Protein AF-A0A3M7PYZ0-F1 (afdb_monomer_lite)

Structure (mmCIF, N/CA/C/O backbone):
data_AF-A0A3M7PYZ0-F1
#
_entry.id   AF-A0A3M7PYZ0-F1
#
loop_
_atom_site.group_PDB
_atom_site.id
_atom_site.type_symbol
_atom_site.label_atom_id
_atom_site.label_alt_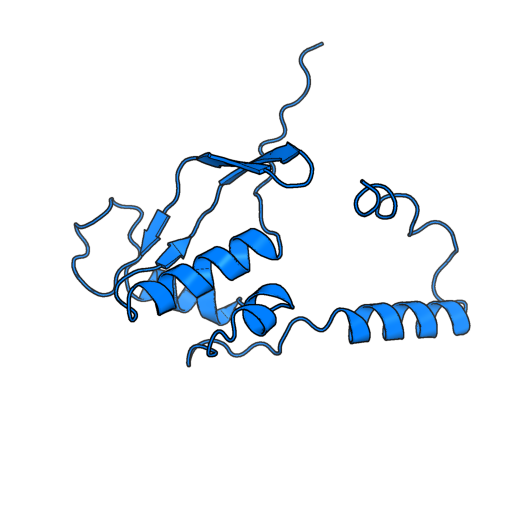id
_atom_site.label_comp_id
_atom_site.label_asym_id
_atom_site.label_entity_id
_atom_site.label_seq_id
_atom_site.pdbx_PDB_ins_code
_atom_site.Cartn_x
_atom_site.Cartn_y
_atom_site.Cartn_z
_atom_site.occupancy
_atom_site.B_iso_or_equiv
_atom_site.auth_seq_id
_atom_site.auth_comp_id
_atom_site.auth_asym_id
_atom_site.auth_atom_id
_atom_site.pdbx_PDB_model_num
ATOM 1 N N . MET A 1 1 ? 13.813 17.832 28.850 1.00 34.12 1 MET A N 1
ATOM 2 C CA . MET A 1 1 ? 13.331 16.438 28.743 1.00 34.12 1 MET A CA 1
ATOM 3 C C . MET A 1 1 ? 12.652 16.317 27.385 1.00 34.12 1 MET A C 1
ATOM 5 O O . MET A 1 1 ? 11.535 16.786 27.225 1.00 34.12 1 MET A O 1
ATOM 9 N N . ILE A 1 2 ? 13.399 15.895 26.364 1.00 37.34 2 ILE A N 1
ATOM 10 C CA . ILE A 1 2 ? 12.934 15.904 24.970 1.00 37.34 2 ILE A CA 1
ATOM 11 C C . ILE A 1 2 ? 11.896 14.792 24.827 1.00 37.34 2 ILE A C 1
ATOM 13 O O . ILE A 1 2 ? 12.192 13.636 25.124 1.00 37.34 2 ILE A O 1
ATOM 17 N N . PHE A 1 3 ? 10.676 15.157 24.428 1.00 40.94 3 PHE A N 1
ATOM 18 C CA . PHE A 1 3 ? 9.623 14.205 24.094 1.00 40.94 3 PHE A CA 1
ATOM 19 C C . PHE A 1 3 ? 10.181 13.198 23.088 1.00 40.94 3 PHE A C 1
ATOM 21 O O . PHE A 1 3 ? 10.624 13.568 22.003 1.00 40.94 3 PHE A O 1
ATOM 28 N N . SER A 1 4 ? 10.182 11.925 23.474 1.00 41.72 4 SER A N 1
ATOM 29 C CA . SER A 1 4 ? 10.437 10.800 22.584 1.00 41.72 4 SER A CA 1
ATOM 30 C C . SER A 1 4 ? 9.397 10.850 21.460 1.00 41.72 4 SER A C 1
ATOM 32 O O . SER A 1 4 ? 8.296 10.313 21.602 1.00 41.72 4 SER A O 1
ATOM 34 N N . TYR A 1 5 ? 9.728 11.504 20.344 1.00 44.38 5 TYR A N 1
ATOM 35 C CA . TYR A 1 5 ? 9.037 11.336 19.071 1.00 44.38 5 TYR A CA 1
ATOM 36 C C . TYR A 1 5 ? 9.297 9.905 18.627 1.00 44.38 5 TYR A C 1
ATOM 38 O O . TYR A 1 5 ? 10.232 9.607 17.888 1.00 44.38 5 TYR A O 1
ATOM 46 N N . GLN A 1 6 ? 8.514 8.983 19.172 1.00 44.03 6 GLN A N 1
ATOM 47 C CA . GLN A 1 6 ? 8.566 7.601 18.762 1.00 44.03 6 GLN A CA 1
ATOM 48 C C . GLN A 1 6 ? 8.106 7.604 17.304 1.00 44.03 6 GLN A C 1
ATOM 50 O O . GLN A 1 6 ? 6.923 7.818 17.034 1.00 44.03 6 GLN A O 1
ATOM 55 N N . LEU A 1 7 ? 9.053 7.426 16.378 1.00 46.56 7 LEU A N 1
ATOM 56 C CA . LEU A 1 7 ? 8.820 7.015 14.996 1.00 46.56 7 LEU A CA 1
ATOM 57 C C . LEU A 1 7 ? 8.003 5.716 15.044 1.00 46.56 7 LEU A C 1
ATOM 59 O O . LEU A 1 7 ? 8.524 4.603 15.012 1.00 46.56 7 LEU A O 1
ATOM 63 N N . LYS A 1 8 ? 6.693 5.849 15.245 1.00 49.66 8 LYS A N 1
ATOM 64 C CA . LYS A 1 8 ? 5.754 4.740 15.261 1.00 49.66 8 LYS A CA 1
ATOM 65 C C . LYS A 1 8 ? 5.458 4.439 13.810 1.00 49.66 8 LYS A C 1
ATOM 67 O O . LYS A 1 8 ? 4.737 5.186 13.162 1.00 49.66 8 LYS A O 1
ATOM 72 N N . PHE A 1 9 ? 5.991 3.324 13.325 1.00 53.75 9 PHE A N 1
ATOM 73 C CA . PHE A 1 9 ? 5.590 2.720 12.059 1.00 53.75 9 PHE A CA 1
ATOM 74 C C . PHE A 1 9 ? 4.056 2.770 11.935 1.00 53.75 9 PHE A C 1
ATOM 76 O O . PHE A 1 9 ? 3.349 2.085 12.683 1.00 53.75 9 PHE A O 1
ATOM 83 N N . ILE A 1 10 ? 3.516 3.605 11.039 1.00 60.47 10 ILE A N 1
ATOM 84 C CA . ILE A 1 10 ? 2.064 3.777 10.906 1.00 60.47 10 ILE A CA 1
ATOM 85 C C . ILE A 1 10 ? 1.518 2.618 10.073 1.00 60.47 10 ILE A C 1
ATOM 87 O O . ILE A 1 10 ? 1.182 2.736 8.896 1.00 60.47 10 ILE A O 1
ATOM 91 N N . ARG A 1 11 ? 1.397 1.449 10.701 1.00 64.06 11 ARG A N 1
ATOM 92 C CA . ARG A 1 11 ? 0.645 0.316 10.156 1.00 64.06 11 ARG A CA 1
ATOM 93 C C . ARG A 1 11 ? -0.752 0.302 10.751 1.00 64.06 11 ARG A C 1
ATOM 95 O O . ARG A 1 11 ? -1.017 -0.380 11.735 1.00 64.06 11 ARG A O 1
ATOM 102 N N . ASN A 1 12 ? -1.657 1.052 10.132 1.00 80.75 12 ASN A N 1
ATOM 103 C CA . ASN A 1 12 ? -3.063 1.093 10.512 1.00 80.75 12 ASN A CA 1
ATOM 104 C C . ASN A 1 12 ? -3.966 0.740 9.318 1.00 80.75 12 ASN A C 1
ATOM 106 O O . ASN A 1 12 ? -3.496 0.414 8.224 1.00 80.75 12 ASN A O 1
ATOM 110 N N . SER A 1 13 ? -5.279 0.728 9.540 1.00 87.19 13 SER A N 1
ATOM 111 C CA . SER A 1 13 ? -6.249 0.415 8.486 1.00 87.19 13 SER A CA 1
ATOM 112 C C . SER A 1 13 ? -6.159 1.400 7.316 1.00 87.19 13 SER A C 1
ATOM 114 O O . SER A 1 13 ? -6.256 0.976 6.167 1.00 87.19 13 SER A O 1
ATOM 116 N N . SER A 1 14 ? -5.916 2.688 7.577 1.00 90.62 14 SER A N 1
ATOM 117 C CA . SER A 1 14 ? -5.814 3.723 6.543 1.00 90.62 14 SER A CA 1
ATOM 118 C C . SER A 1 14 ? -4.601 3.512 5.640 1.00 90.62 14 SER A C 1
ATOM 120 O O . SER A 1 14 ? -4.767 3.453 4.426 1.00 90.62 14 SER A O 1
ATOM 122 N N . SER A 1 15 ? -3.407 3.304 6.206 1.00 91.81 15 SER A N 1
ATOM 123 C CA . SER A 1 15 ? -2.177 3.114 5.425 1.00 91.81 15 SER A CA 1
ATOM 124 C C . SER A 1 15 ? -2.214 1.838 4.581 1.00 91.81 15 SER A C 1
ATOM 126 O O . SER A 1 15 ? -1.868 1.860 3.401 1.00 91.81 15 SER A O 1
ATOM 128 N N . ASN A 1 16 ? -2.737 0.738 5.133 1.00 93.38 16 ASN A N 1
ATOM 129 C CA . ASN A 1 16 ? -2.928 -0.499 4.372 1.00 93.38 16 ASN A CA 1
ATOM 130 C C . ASN A 1 16 ? -3.943 -0.343 3.232 1.00 93.38 16 ASN A C 1
ATOM 132 O O . ASN A 1 16 ? -3.748 -0.911 2.160 1.00 93.38 16 ASN A O 1
ATOM 136 N N . SER A 1 17 ? -5.028 0.402 3.453 1.00 95.50 17 SER A N 1
ATOM 137 C CA . SER A 1 17 ? -6.048 0.615 2.416 1.00 95.50 17 SER A CA 1
ATOM 138 C C . SER A 1 17 ? -5.561 1.557 1.333 1.00 95.50 17 SER A C 1
ATOM 140 O O . SER A 1 17 ? -5.850 1.324 0.167 1.00 95.50 17 SER A O 1
ATOM 142 N N . PHE A 1 18 ? -4.791 2.582 1.704 1.00 96.31 18 PHE A N 1
ATOM 143 C CA . PHE A 1 18 ? -4.150 3.481 0.754 1.00 96.31 18 PHE A CA 1
ATOM 144 C C . PHE A 1 18 ? -3.194 2.712 -0.159 1.00 96.31 18 PHE A C 1
ATOM 146 O O . PHE A 1 18 ? -3.323 2.809 -1.372 1.00 96.31 18 PHE A O 1
ATOM 153 N N . ALA A 1 19 ? -2.31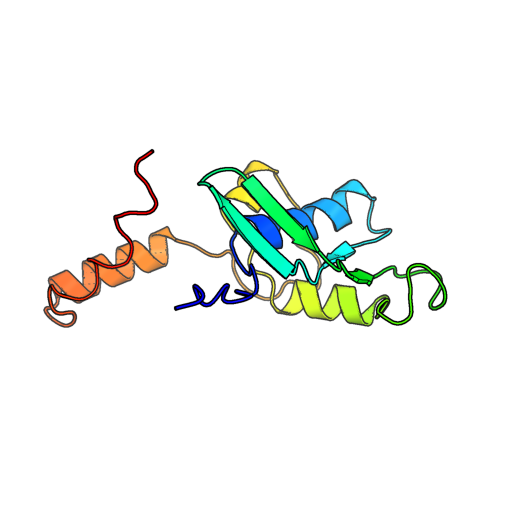8 1.868 0.397 1.00 96.88 19 ALA A N 1
ATOM 154 C CA . ALA A 1 19 ? -1.430 1.027 -0.403 1.00 96.88 19 ALA A CA 1
ATOM 155 C C . ALA A 1 19 ? -2.215 0.148 -1.399 1.00 96.88 19 ALA A C 1
ATOM 157 O O . ALA A 1 19 ? -1.947 0.188 -2.598 1.00 96.88 19 ALA A O 1
ATOM 158 N N . HIS A 1 20 ? -3.254 -0.567 -0.949 1.00 97.62 20 HIS A N 1
ATOM 159 C CA . HIS A 1 20 ? -4.119 -1.353 -1.846 1.00 97.62 20 HIS A CA 1
ATOM 160 C C . HIS A 1 20 ? -4.780 -0.478 -2.921 1.00 97.62 20 HIS A C 1
ATOM 162 O O . HIS A 1 20 ? -4.742 -0.818 -4.104 1.00 97.62 20 HIS A O 1
ATOM 168 N N . TRP A 1 21 ? -5.325 0.673 -2.532 1.00 98.12 21 TRP A N 1
ATOM 169 C CA . TRP A 1 21 ? -5.942 1.615 -3.457 1.00 98.12 21 TRP A CA 1
ATOM 170 C C . TRP A 1 21 ? -4.952 2.113 -4.513 1.00 98.12 21 TRP A C 1
ATOM 172 O O . TRP A 1 21 ? -5.311 2.096 -5.684 1.00 98.12 21 TRP A O 1
ATOM 182 N N . THR A 1 22 ? -3.707 2.469 -4.160 1.00 98.25 22 THR A N 1
ATOM 183 C CA . THR A 1 22 ? -2.710 2.931 -5.150 1.00 98.25 22 THR A CA 1
ATOM 184 C C . THR A 1 22 ? -2.458 1.893 -6.241 1.00 98.25 22 THR A C 1
ATOM 186 O O . THR A 1 22 ? -2.369 2.250 -7.414 1.00 98.25 22 THR A O 1
ATOM 189 N N . TYR A 1 23 ? -2.447 0.607 -5.882 1.00 97.88 23 TYR A N 1
ATOM 190 C CA . TYR A 1 23 ? -2.298 -0.476 -6.850 1.00 97.88 23 TYR A CA 1
ATOM 191 C C . TYR A 1 23 ? -3.444 -0.523 -7.855 1.00 97.88 23 TYR A C 1
ATOM 193 O O . TYR A 1 23 ? -3.216 -0.620 -9.056 1.00 97.88 23 TYR A O 1
ATOM 201 N N . GLN A 1 24 ? -4.686 -0.388 -7.397 1.00 97.94 24 GLN A N 1
ATOM 202 C CA . GLN A 1 24 ? -5.832 -0.413 -8.306 1.00 97.94 24 GLN A CA 1
ATOM 203 C C . GLN A 1 24 ? -6.034 0.902 -9.062 1.00 97.94 24 GLN A C 1
ATOM 205 O O . GLN A 1 24 ? -6.354 0.881 -10.248 1.00 97.94 24 GLN A O 1
ATOM 210 N N . ALA A 1 25 ? -5.809 2.040 -8.406 1.00 98.12 25 ALA A N 1
ATOM 211 C CA . ALA A 1 25 ? -5.916 3.366 -9.005 1.00 98.12 25 ALA A CA 1
ATOM 212 C C . ALA A 1 25 ? -4.927 3.545 -10.164 1.00 98.12 25 ALA A C 1
ATOM 214 O O . ALA A 1 25 ? -5.236 4.214 -11.146 1.00 98.12 25 ALA A O 1
ATOM 215 N N . THR A 1 26 ? -3.766 2.893 -10.078 1.00 96.94 26 THR A N 1
ATOM 216 C CA . THR A 1 26 ? -2.748 2.894 -11.135 1.00 96.94 26 THR A CA 1
ATOM 217 C C . THR A 1 26 ? -2.909 1.742 -12.129 1.00 96.94 26 THR A C 1
ATOM 219 O O . THR A 1 26 ? -2.017 1.521 -12.941 1.00 96.94 26 THR A O 1
ATOM 222 N N . LYS A 1 27 ? -4.036 1.013 -12.101 1.00 96.50 27 LYS A N 1
ATOM 223 C CA . LYS A 1 27 ? -4.293 -0.160 -12.957 1.00 96.50 27 LYS A CA 1
ATOM 224 C C . LYS A 1 27 ? -3.154 -1.181 -12.893 1.00 96.50 27 LYS A C 1
ATOM 226 O O . LYS A 1 27 ? -2.665 -1.645 -13.916 1.00 96.50 27 LYS A O 1
ATOM 231 N N . GLU A 1 28 ? -2.741 -1.508 -11.672 1.00 95.06 28 GLU A N 1
ATOM 232 C CA . GLU A 1 28 ? -1.704 -2.494 -11.355 1.00 95.06 28 GLU A CA 1
ATOM 233 C C . GLU A 1 28 ? -0.265 -2.077 -11.705 1.00 95.06 28 GLU A C 1
ATOM 235 O O . GLU A 1 28 ? 0.660 -2.874 -11.528 1.00 95.06 28 GLU A O 1
ATOM 240 N N . TYR A 1 29 ? -0.050 -0.825 -12.128 1.00 94.19 29 TYR A N 1
ATOM 241 C CA . TYR A 1 29 ? 1.273 -0.312 -12.492 1.00 94.19 29 TYR A CA 1
ATOM 242 C C . TYR A 1 29 ? 2.215 -0.167 -11.292 1.00 94.19 29 TYR A C 1
ATOM 244 O O . TYR A 1 29 ? 3.391 -0.501 -11.392 1.00 94.19 29 TYR A O 1
ATOM 252 N N . LEU A 1 30 ? 1.738 0.311 -10.139 1.00 95.62 30 LEU A N 1
ATOM 253 C CA . LEU A 1 30 ? 2.591 0.443 -8.955 1.00 95.62 30 LEU A CA 1
ATOM 254 C C . LEU A 1 30 ? 1.816 0.330 -7.654 1.00 95.62 30 LEU A C 1
ATOM 256 O O . LEU A 1 30 ? 0.616 0.559 -7.602 1.00 95.62 30 LEU A O 1
ATOM 260 N N . ILE A 1 31 ? 2.523 0.027 -6.574 1.00 96.31 31 ILE A N 1
ATOM 261 C CA . ILE A 1 31 ? 2.008 0.149 -5.213 1.00 96.31 31 ILE A CA 1
ATOM 262 C C . ILE A 1 31 ? 2.908 1.077 -4.405 1.00 96.31 31 ILE A C 1
ATOM 264 O O . ILE A 1 31 ? 4.131 0.933 -4.436 1.00 96.31 31 ILE A O 1
ATOM 268 N N . VAL A 1 32 ? 2.298 1.988 -3.650 1.00 95.75 32 VAL A N 1
ATOM 269 C CA . VAL A 1 32 ? 2.999 2.783 -2.638 1.00 95.75 32 VAL A CA 1
ATOM 270 C C . VAL A 1 32 ? 2.887 2.056 -1.301 1.00 95.75 32 VAL A C 1
ATOM 272 O O . VAL A 1 32 ? 1.789 1.822 -0.794 1.00 95.75 32 VAL A O 1
ATOM 275 N N . ASN A 1 33 ? 4.020 1.652 -0.739 1.00 90.56 33 ASN A N 1
ATOM 276 C CA . ASN A 1 33 ? 4.118 0.947 0.529 1.00 90.56 33 ASN A CA 1
ATOM 277 C C . ASN A 1 33 ? 5.166 1.609 1.440 1.00 90.56 33 ASN A C 1
ATOM 279 O O . ASN A 1 33 ? 5.588 2.736 1.203 1.00 90.56 33 ASN A O 1
ATOM 283 N N . ASP A 1 34 ? 5.486 0.931 2.541 1.00 86.75 34 ASP A N 1
ATOM 284 C CA . ASP A 1 34 ? 6.413 1.417 3.566 1.00 86.75 34 ASP A CA 1
ATOM 285 C C . ASP A 1 34 ? 6.099 2.833 4.073 1.00 86.75 34 ASP A C 1
ATOM 287 O O . ASP A 1 34 ? 6.955 3.693 4.203 1.00 86.75 34 ASP A O 1
ATOM 291 N N . LEU A 1 35 ? 4.814 3.080 4.342 1.00 88.88 35 LEU A N 1
ATOM 292 C CA . LEU A 1 35 ? 4.323 4.371 4.813 1.00 88.88 35 LEU A CA 1
ATOM 293 C C . LEU A 1 35 ? 4.746 4.580 6.274 1.00 88.88 35 LEU A C 1
ATOM 295 O O . LEU A 1 35 ? 4.092 4.090 7.202 1.00 88.88 35 LEU A O 1
ATOM 299 N N . GLN A 1 36 ? 5.860 5.284 6.461 1.00 84.75 36 GLN A N 1
ATOM 300 C CA . GLN A 1 36 ? 6.438 5.637 7.755 1.00 84.75 36 GLN A CA 1
ATOM 301 C C . GLN A 1 36 ? 6.143 7.103 8.090 1.00 84.75 36 GLN A C 1
ATOM 303 O O . GLN A 1 36 ? 5.819 7.894 7.211 1.00 84.75 36 GLN A O 1
ATOM 308 N N . GLY A 1 37 ? 6.216 7.474 9.367 1.00 86.62 37 GLY A N 1
ATOM 309 C CA . GLY A 1 37 ? 5.986 8.849 9.811 1.00 86.62 37 GLY A CA 1
ATOM 310 C C . GLY A 1 37 ? 5.218 8.916 11.123 1.00 86.62 37 GLY A C 1
ATOM 311 O O . GLY A 1 37 ? 5.326 8.018 11.959 1.00 86.62 37 GLY A O 1
ATOM 312 N N . PHE A 1 38 ? 4.423 9.967 11.309 1.00 85.31 38 PHE A N 1
ATOM 313 C CA . PHE A 1 38 ? 3.632 10.163 12.522 1.00 85.31 38 PHE A CA 1
ATOM 314 C C . PHE A 1 38 ? 2.235 10.721 12.237 1.00 85.31 38 PHE A C 1
ATOM 316 O O . PHE A 1 38 ? 1.961 11.373 11.230 1.00 85.31 38 PHE A O 1
ATOM 323 N N . ARG A 1 39 ? 1.309 10.417 13.148 1.00 84.38 39 ARG A N 1
ATOM 324 C CA . ARG A 1 39 ? -0.047 10.966 13.129 1.00 84.38 39 ARG A CA 1
ATOM 325 C C . ARG A 1 39 ? 0.011 12.369 13.729 1.00 84.38 39 ARG A C 1
ATOM 327 O O . ARG A 1 39 ? 0.452 12.512 14.864 1.00 84.38 39 ARG A O 1
ATOM 334 N N . LEU A 1 40 ? -0.427 13.376 12.976 1.00 87.00 40 LEU A N 1
ATOM 335 C CA . LEU A 1 40 ? -0.476 14.766 13.445 1.00 87.00 40 LEU A CA 1
ATOM 336 C C . LEU A 1 40 ? -1.692 15.001 14.342 1.00 87.00 40 LEU A C 1
ATOM 338 O O . LEU A 1 40 ? -1.604 15.658 15.371 1.00 87.00 40 LEU A O 1
ATOM 342 N N . ASN A 1 41 ? -2.834 14.450 13.939 1.00 86.50 41 ASN A N 1
ATOM 343 C CA . ASN A 1 41 ? -4.098 14.510 14.663 1.00 86.50 41 ASN A CA 1
ATOM 344 C C . ASN A 1 41 ? -5.014 13.384 14.174 1.00 86.50 41 ASN A C 1
ATOM 346 O O . ASN A 1 41 ? -4.593 12.482 13.443 1.00 86.50 41 ASN A O 1
ATOM 350 N N . GLU A 1 42 ? -6.287 13.411 14.556 1.00 84.00 42 GLU A N 1
ATOM 351 C CA . GLU A 1 42 ? -7.174 12.296 14.264 1.00 84.00 42 GLU A CA 1
ATOM 352 C C . GLU A 1 42 ? -7.365 11.999 12.771 1.00 84.00 42 GLU A C 1
ATOM 354 O O . GLU A 1 42 ? -7.569 10.839 12.404 1.00 84.00 42 GLU A O 1
ATOM 359 N N . LYS A 1 43 ? -7.224 13.010 11.910 1.00 86.88 43 LYS A N 1
ATOM 360 C CA . LYS A 1 43 ? -7.521 12.917 10.475 1.00 86.88 43 LYS A CA 1
ATOM 361 C C . LYS A 1 43 ? -6.288 13.069 9.583 1.00 86.88 43 LYS A C 1
ATOM 363 O O . LYS A 1 43 ? -6.384 12.805 8.388 1.00 86.88 43 LYS A O 1
ATOM 368 N N . GLN A 1 44 ? -5.142 13.468 10.135 1.00 88.94 44 GLN A N 1
ATOM 369 C CA . GLN A 1 44 ? -3.948 13.803 9.360 1.00 88.94 44 GLN A CA 1
ATOM 370 C C . GLN A 1 44 ? -2.725 12.982 9.766 1.00 88.94 44 GLN A C 1
ATOM 372 O O . GLN A 1 44 ? -2.446 12.749 10.946 1.00 88.94 44 GLN A O 1
ATOM 377 N N . TYR A 1 45 ? -1.959 12.602 8.748 1.00 88.62 45 TYR A N 1
ATOM 378 C CA . TYR A 1 45 ? -0.689 11.903 8.866 1.00 88.62 45 TYR A CA 1
ATOM 379 C C . TYR A 1 45 ? 0.387 12.721 8.165 1.00 88.62 45 TYR A C 1
ATOM 381 O O . TYR A 1 45 ? 0.167 13.202 7.055 1.00 88.62 45 TYR A O 1
ATOM 389 N N . PHE A 1 46 ? 1.545 12.841 8.803 1.00 90.25 46 PHE A N 1
ATOM 390 C CA . PHE A 1 46 ? 2.767 13.269 8.146 1.00 90.25 46 PHE A CA 1
ATOM 391 C C . PHE A 1 46 ? 3.566 12.012 7.816 1.00 90.25 46 PHE A C 1
ATOM 393 O O . PHE A 1 46 ? 3.992 11.297 8.726 1.00 90.25 46 PHE A O 1
ATOM 400 N N . LEU A 1 47 ? 3.697 11.707 6.526 1.00 89.94 47 LEU A N 1
ATOM 401 C CA . LEU A 1 47 ? 4.380 10.510 6.044 1.00 89.94 47 LEU A CA 1
ATOM 402 C C . LEU A 1 47 ? 5.705 10.891 5.387 1.00 89.94 47 LEU A C 1
ATOM 404 O O . LEU A 1 47 ? 5.791 11.915 4.713 1.00 89.94 47 LEU A O 1
ATOM 408 N N . THR A 1 48 ? 6.714 10.052 5.580 1.00 88.19 48 THR A N 1
ATOM 409 C CA . THR A 1 48 ? 8.058 10.202 5.018 1.00 88.19 48 THR A CA 1
ATOM 410 C C . THR A 1 48 ? 8.525 8.880 4.423 1.00 88.19 48 THR A C 1
ATOM 412 O O . THR A 1 48 ? 8.009 7.818 4.779 1.00 88.19 48 THR A O 1
ATOM 415 N N . ASP A 1 49 ? 9.478 8.975 3.499 1.00 88.81 49 ASP A N 1
ATOM 416 C CA . ASP A 1 49 ? 10.214 7.852 2.912 1.00 88.81 49 ASP A CA 1
ATOM 417 C C . ASP A 1 49 ? 9.341 6.703 2.364 1.00 88.81 49 ASP A C 1
ATOM 419 O O . ASP A 1 49 ? 9.617 5.536 2.648 1.00 88.81 49 ASP A O 1
ATOM 423 N N . PRO A 1 50 ? 8.281 6.981 1.570 1.00 91.12 50 PRO A N 1
ATOM 424 C CA . PRO A 1 50 ? 7.491 5.907 0.983 1.00 91.12 50 PRO A CA 1
ATOM 425 C C . PRO A 1 50 ? 8.343 5.084 0.009 1.00 91.12 50 PRO A C 1
ATOM 427 O O . PRO A 1 50 ? 9.125 5.627 -0.774 1.00 91.12 50 PRO A O 1
ATOM 430 N N . ALA A 1 51 ? 8.123 3.772 -0.013 1.00 92.50 51 ALA A N 1
ATOM 431 C CA . ALA A 1 51 ? 8.693 2.897 -1.028 1.00 92.50 51 ALA A CA 1
ATOM 432 C C . ALA A 1 51 ? 7.658 2.602 -2.121 1.00 92.50 51 ALA A C 1
ATOM 434 O O . ALA A 1 51 ? 6.475 2.384 -1.856 1.00 92.50 51 ALA A O 1
ATOM 435 N N . ILE A 1 52 ? 8.104 2.582 -3.376 1.00 94.69 52 ILE A N 1
ATOM 436 C CA . ILE A 1 52 ? 7.257 2.271 -4.530 1.00 94.69 52 ILE A CA 1
ATOM 437 C C . ILE A 1 52 ? 7.731 0.948 -5.115 1.00 94.69 52 ILE A C 1
ATOM 439 O O . ILE A 1 52 ? 8.914 0.767 -5.376 1.00 94.69 52 ILE A O 1
ATOM 443 N N . SER A 1 53 ? 6.812 0.006 -5.317 1.00 94.25 53 SER A N 1
ATOM 444 C CA . SER A 1 53 ? 7.100 -1.238 -6.038 1.00 94.25 53 SER A CA 1
ATOM 445 C C . SER A 1 53 ? 6.301 -1.291 -7.339 1.00 94.25 53 SER A C 1
ATOM 447 O O . SER A 1 53 ? 5.082 -1.131 -7.307 1.00 94.25 53 SER A O 1
ATOM 449 N N . SER A 1 54 ? 6.977 -1.543 -8.460 1.00 93.00 54 SER A N 1
ATOM 450 C CA . SER A 1 54 ? 6.390 -1.608 -9.810 1.00 93.00 54 SER A CA 1
ATOM 451 C C . SER A 1 54 ? 6.779 -2.918 -10.505 1.00 93.00 54 SER A C 1
ATOM 453 O O . SER A 1 54 ? 7.930 -3.330 -10.386 1.00 93.00 54 SER A O 1
ATOM 455 N N . PRO A 1 55 ? 5.884 -3.609 -11.236 1.00 86.81 55 PRO A N 1
ATOM 456 C CA . PRO A 1 55 ? 6.255 -4.800 -12.001 1.00 86.81 55 PRO A CA 1
ATOM 457 C C . PRO A 1 55 ? 7.332 -4.528 -13.056 1.00 86.81 55 PRO A C 1
ATOM 459 O O . PRO A 1 55 ? 8.113 -5.422 -13.374 1.00 86.81 55 PRO A O 1
ATOM 462 N N . GLU A 1 56 ? 7.350 -3.305 -13.584 1.00 81.88 56 GLU A N 1
ATOM 463 C CA . GLU A 1 56 ? 8.209 -2.866 -14.677 1.00 81.88 56 GLU A CA 1
ATOM 464 C C . GLU A 1 56 ? 9.322 -1.941 -14.166 1.00 81.88 56 GLU A C 1
ATOM 466 O O . GLU A 1 56 ? 9.062 -1.033 -13.370 1.00 81.88 56 GLU A O 1
ATOM 471 N N . GLY A 1 57 ? 10.546 -2.154 -14.666 1.00 69.50 57 GLY A N 1
ATOM 472 C CA . GLY A 1 57 ? 11.718 -1.305 -14.412 1.00 69.50 57 GLY A CA 1
ATOM 473 C C . GLY A 1 57 ? 12.273 -1.414 -12.990 1.00 69.50 57 GLY A C 1
ATOM 474 O O . GLY A 1 57 ? 11.900 -0.634 -12.116 1.00 69.50 57 GLY A O 1
ATOM 475 N N . PHE A 1 58 ? 13.205 -2.348 -12.761 1.00 66.94 58 PHE A N 1
ATOM 476 C CA . PHE A 1 58 ? 13.899 -2.514 -11.469 1.00 66.94 58 PHE A CA 1
ATOM 477 C C . PHE A 1 58 ? 14.696 -1.271 -11.034 1.00 66.94 58 PHE A C 1
ATOM 479 O O . PHE A 1 58 ? 14.955 -1.093 -9.848 1.00 66.94 58 PHE A O 1
ATOM 486 N N . ASP A 1 59 ? 15.085 -0.426 -11.985 1.00 74.31 59 ASP A N 1
ATOM 487 C CA . ASP A 1 59 ? 15.820 0.827 -11.808 1.00 74.31 59 ASP A CA 1
ATOM 488 C C . ASP A 1 59 ? 14.908 2.036 -11.532 1.00 74.31 59 ASP A C 1
ATOM 490 O O . ASP A 1 59 ? 15.376 3.095 -11.108 1.00 74.31 59 ASP A O 1
ATOM 494 N N . ARG A 1 60 ? 13.593 1.893 -11.734 1.00 79.00 60 ARG A N 1
ATOM 495 C CA . ARG A 1 60 ? 12.624 2.958 -11.467 1.00 79.00 60 ARG A CA 1
ATOM 496 C C . ARG A 1 60 ? 12.338 3.079 -9.971 1.00 79.00 60 ARG A C 1
ATOM 498 O O . ARG A 1 60 ? 12.260 2.085 -9.256 1.00 79.00 60 ARG A O 1
ATOM 505 N N . PHE A 1 6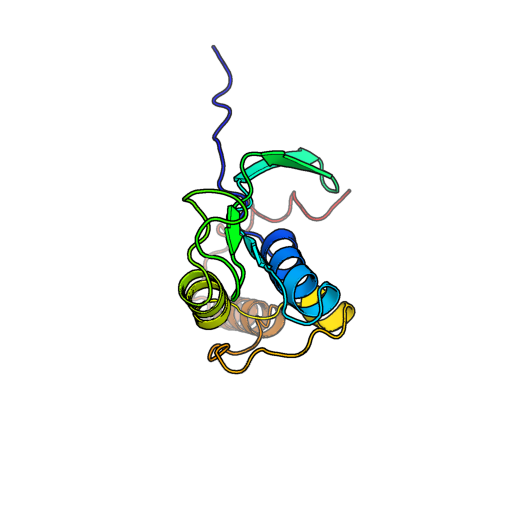1 ? 12.088 4.312 -9.530 1.00 83.25 61 PHE A N 1
ATOM 506 C CA . PHE A 1 61 ? 11.604 4.685 -8.191 1.00 83.25 61 PHE A CA 1
ATOM 507 C C . PHE A 1 61 ? 12.536 4.472 -6.989 1.00 83.25 61 PHE A C 1
ATOM 509 O O . PHE A 1 61 ? 12.088 4.783 -5.890 1.00 83.25 61 PHE A O 1
ATOM 516 N N . SER A 1 62 ? 13.793 4.039 -7.185 1.00 85.00 62 SER A N 1
ATOM 517 C CA . SER A 1 62 ? 14.846 3.790 -6.168 1.00 85.00 62 SER A CA 1
ATOM 518 C C . SER A 1 62 ? 15.170 2.304 -5.963 1.00 85.00 62 SER A C 1
ATOM 520 O O . SER A 1 62 ? 14.428 1.409 -6.356 1.00 85.00 62 SER A O 1
ATOM 522 N N . THR A 1 63 ? 16.278 2.044 -5.269 1.00 85.94 63 THR A N 1
ATOM 523 C CA . THR A 1 63 ? 16.718 0.724 -4.793 1.00 85.94 63 THR A CA 1
ATOM 524 C C . THR A 1 63 ? 15.714 0.051 -3.851 1.00 85.94 63 THR A C 1
ATOM 526 O O . THR A 1 63 ? 15.784 -1.158 -3.635 1.00 85.94 63 THR A O 1
ATOM 529 N N . THR A 1 64 ? 14.750 0.802 -3.310 1.00 84.56 64 THR A N 1
ATOM 530 C CA . THR A 1 64 ? 13.630 0.268 -2.522 1.00 84.56 64 THR A CA 1
ATOM 531 C C . THR A 1 64 ? 12.542 -0.388 -3.382 1.00 84.56 64 THR A C 1
ATOM 533 O O . THR A 1 64 ? 11.656 -1.056 -2.839 1.00 84.56 64 THR A O 1
ATOM 536 N N . ASN A 1 65 ? 12.610 -0.274 -4.715 1.00 89.75 65 ASN A N 1
ATOM 537 C CA . ASN A 1 65 ? 11.696 -0.942 -5.634 1.00 89.75 65 ASN A CA 1
ATOM 538 C C . ASN A 1 65 ? 11.944 -2.456 -5.676 1.00 89.75 65 ASN A C 1
ATOM 540 O O . ASN A 1 65 ? 12.692 -2.998 -6.486 1.00 89.75 65 ASN A O 1
ATOM 544 N N . LEU A 1 66 ? 11.217 -3.182 -4.827 1.00 89.62 66 LEU A N 1
ATOM 545 C CA . LEU A 1 66 ? 11.229 -4.646 -4.799 1.00 89.62 66 LEU A CA 1
ATOM 546 C C . LEU A 1 66 ? 10.399 -5.284 -5.929 1.00 89.62 66 LEU A C 1
ATOM 548 O O . LEU A 1 66 ? 10.126 -6.486 -5.894 1.00 89.62 66 LEU A O 1
ATOM 552 N N . SER A 1 67 ? 9.954 -4.498 -6.905 1.00 91.50 67 SER A N 1
ATOM 553 C CA . SER A 1 67 ? 9.175 -4.924 -8.062 1.00 91.50 67 SER A CA 1
ATOM 554 C C . SER A 1 67 ? 7.984 -5.832 -7.701 1.00 91.50 67 SER A C 1
ATOM 556 O O . SER A 1 67 ? 7.325 -5.654 -6.668 1.00 91.50 67 SER A O 1
ATOM 558 N N . LEU A 1 68 ? 7.714 -6.876 -8.495 1.00 93.06 68 LEU A N 1
ATOM 559 C CA . LEU A 1 68 ? 6.677 -7.874 -8.197 1.00 93.06 68 LEU A CA 1
ATOM 560 C C . LEU A 1 68 ? 6.839 -8.544 -6.823 1.00 93.06 68 LEU A C 1
ATOM 562 O O . LEU A 1 68 ? 5.844 -8.981 -6.240 1.00 93.06 68 LEU A O 1
ATOM 566 N N . LYS A 1 69 ? 8.061 -8.649 -6.284 1.00 93.00 69 LYS A N 1
ATOM 567 C CA . LYS A 1 69 ? 8.297 -9.232 -4.954 1.00 93.00 69 LYS A CA 1
ATOM 568 C C . LYS A 1 69 ? 7.704 -8.343 -3.860 1.00 93.00 69 LYS A C 1
ATOM 570 O O . LYS A 1 69 ? 7.086 -8.878 -2.938 1.00 93.00 69 LYS A O 1
ATOM 575 N N . GLY A 1 70 ? 7.820 -7.020 -3.985 1.00 92.81 70 GLY A N 1
ATOM 576 C CA . GLY A 1 70 ? 7.195 -6.049 -3.081 1.00 92.81 70 GLY A CA 1
ATOM 577 C C . GLY A 1 70 ? 5.668 -6.145 -3.092 1.00 92.81 70 GLY A C 1
ATOM 578 O O . GLY A 1 70 ? 5.050 -6.313 -2.039 1.00 92.81 70 GLY A O 1
ATOM 579 N N . ILE A 1 71 ? 5.072 -6.167 -4.288 1.00 95.25 71 ILE A N 1
ATOM 580 C CA . ILE A 1 71 ? 3.616 -6.299 -4.484 1.00 95.25 71 ILE A CA 1
ATOM 581 C C . ILE A 1 71 ? 3.098 -7.615 -3.882 1.00 95.25 71 ILE A C 1
ATOM 583 O O . ILE A 1 71 ? 2.156 -7.625 -3.086 1.00 95.25 71 ILE A O 1
ATOM 587 N N . LYS A 1 72 ? 3.754 -8.742 -4.199 1.00 95.88 72 LYS A N 1
ATOM 588 C CA . LYS A 1 72 ? 3.429 -10.063 -3.632 1.00 95.88 72 LYS A CA 1
ATOM 589 C C . LYS A 1 72 ? 3.492 -10.052 -2.111 1.00 95.88 72 LYS A C 1
ATOM 591 O O . LYS A 1 72 ? 2.588 -10.573 -1.459 1.00 95.88 72 LYS A O 1
ATOM 596 N N . ARG A 1 73 ? 4.562 -9.485 -1.546 1.00 95.00 73 ARG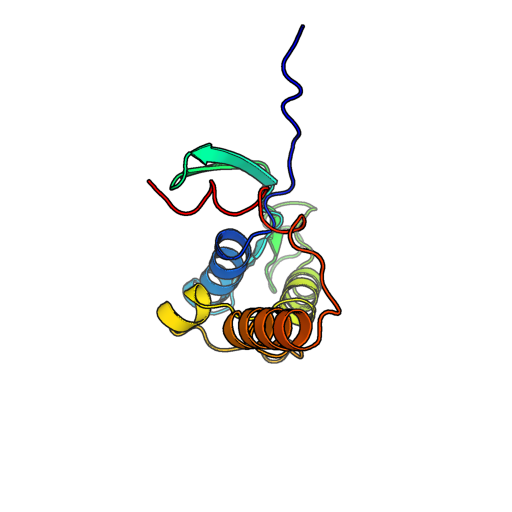 A N 1
ATOM 597 C CA . ARG A 1 73 ? 4.775 -9.433 -0.097 1.00 95.00 73 ARG A CA 1
ATOM 598 C C . ARG A 1 73 ? 3.667 -8.648 0.593 1.00 95.00 73 ARG A C 1
ATOM 600 O O . ARG A 1 73 ? 3.133 -9.148 1.577 1.00 95.00 73 ARG A O 1
ATOM 607 N N . PHE A 1 74 ? 3.296 -7.485 0.057 1.00 95.56 74 PHE A N 1
ATOM 608 C CA . PHE A 1 74 ? 2.188 -6.692 0.584 1.00 95.56 74 PHE A CA 1
ATOM 609 C C . PHE A 1 74 ? 0.889 -7.510 0.619 1.00 95.56 74 PHE A C 1
ATOM 611 O O . PHE A 1 74 ? 0.335 -7.730 1.698 1.00 95.56 74 PHE A O 1
ATOM 618 N N . PHE A 1 75 ? 0.449 -8.038 -0.531 1.00 97.12 75 PHE A N 1
ATOM 619 C CA . PHE A 1 75 ? -0.856 -8.699 -0.628 1.00 97.12 75 PHE A CA 1
ATOM 620 C C . PHE A 1 75 ? -0.949 -10.009 0.157 1.00 97.12 75 PHE A C 1
ATOM 622 O O . PHE A 1 75 ? -1.998 -10.275 0.734 1.00 97.12 75 PHE A O 1
ATOM 629 N N . ARG A 1 76 ? 0.138 -10.784 0.281 1.00 96.38 76 ARG A N 1
ATOM 630 C CA . ARG A 1 76 ? 0.152 -12.012 1.105 1.00 96.38 76 ARG A CA 1
ATOM 631 C C . ARG A 1 76 ? -0.187 -11.759 2.573 1.00 96.38 76 ARG A C 1
ATOM 633 O O . ARG A 1 76 ? -0.737 -12.639 3.226 1.00 96.38 76 ARG A O 1
ATOM 640 N N . THR A 1 77 ? 0.138 -10.572 3.080 1.00 93.31 77 THR A N 1
ATOM 641 C CA . THR A 1 77 ? -0.144 -10.163 4.465 1.00 93.31 77 THR A CA 1
ATOM 642 C C . THR A 1 77 ? -1.305 -9.178 4.590 1.00 93.31 77 THR A C 1
ATOM 644 O O . THR A 1 77 ? -1.681 -8.810 5.702 1.00 93.31 77 THR A O 1
ATOM 647 N N . HIS A 1 78 ? -1.878 -8.732 3.470 1.00 94.94 78 HIS A N 1
ATOM 648 C CA . HIS A 1 78 ? -2.964 -7.764 3.472 1.00 94.94 78 HIS A CA 1
ATOM 649 C C . HIS A 1 78 ? -4.285 -8.434 3.864 1.00 94.94 78 HIS A C 1
ATOM 651 O O . HIS A 1 78 ? -4.646 -9.491 3.353 1.00 94.94 78 HIS A O 1
ATOM 657 N N . GLN A 1 79 ? -5.028 -7.781 4.751 1.00 94.50 79 GLN A N 1
ATOM 658 C CA . GLN A 1 79 ? -6.423 -8.094 5.037 1.00 94.50 79 GLN A CA 1
ATOM 659 C C . GLN A 1 79 ? -7.235 -6.854 4.698 1.00 94.50 79 GLN A C 1
ATOM 661 O O . GLN A 1 79 ? -7.048 -5.812 5.340 1.00 94.50 79 GLN A O 1
ATOM 666 N N . CYS A 1 80 ? -8.136 -6.953 3.718 1.00 95.62 80 CYS A N 1
ATOM 667 C CA . CYS A 1 80 ? -9.026 -5.839 3.411 1.00 95.62 80 CYS A CA 1
ATOM 668 C C . CYS A 1 80 ? -9.829 -5.479 4.663 1.00 95.62 80 CYS A C 1
ATOM 670 O O . CYS A 1 80 ? -10.382 -6.345 5.343 1.00 95.62 80 CYS A O 1
ATOM 672 N N . ASN A 1 81 ? -9.880 -4.190 4.977 1.00 92.44 81 ASN A N 1
ATOM 673 C CA . ASN A 1 81 ? -10.630 -3.662 6.113 1.00 92.44 81 ASN A CA 1
ATOM 674 C C . ASN A 1 81 ? -11.837 -2.843 5.621 1.00 92.44 81 ASN A C 1
ATOM 676 O O . ASN A 1 81 ? -12.152 -2.828 4.430 1.00 92.44 81 ASN A O 1
ATOM 680 N N . HIS A 1 82 ? -12.537 -2.176 6.540 1.00 92.31 82 HIS A N 1
ATOM 681 C CA . HIS A 1 82 ? -13.739 -1.402 6.221 1.00 92.31 82 HIS A CA 1
ATOM 682 C C . HIS A 1 82 ? -13.500 -0.290 5.181 1.00 92.31 82 HIS A C 1
ATOM 684 O O . HIS A 1 82 ? -14.394 -0.029 4.383 1.00 92.31 82 HIS A O 1
ATOM 690 N N . ILE A 1 83 ? -12.305 0.309 5.129 1.00 94.75 83 ILE A N 1
ATOM 691 C CA . ILE A 1 83 ? -11.956 1.344 4.144 1.00 94.75 83 ILE A CA 1
ATOM 692 C C . ILE A 1 83 ? -11.813 0.714 2.754 1.00 94.75 83 ILE A C 1
ATOM 694 O O . ILE A 1 83 ? -12.427 1.201 1.811 1.00 94.75 83 ILE A O 1
ATOM 698 N N . CYS A 1 84 ? -11.094 -0.412 2.626 1.00 96.69 84 CYS A N 1
ATOM 699 C CA . CYS A 1 84 ? -11.015 -1.168 1.365 1.00 96.69 84 CYS A CA 1
ATOM 700 C C . CYS A 1 84 ? -12.412 -1.523 0.832 1.00 96.69 84 CYS A C 1
ATOM 702 O O . CYS A 1 84 ? -12.679 -1.373 -0.356 1.00 96.69 84 CYS A O 1
ATOM 704 N N . LYS A 1 85 ? -13.313 -1.964 1.723 1.00 94.62 85 LYS A N 1
ATOM 705 C CA . LYS A 1 85 ? -14.702 -2.305 1.379 1.00 94.62 85 LYS A CA 1
ATOM 706 C C . LYS A 1 85 ? -15.495 -1.083 0.922 1.00 94.62 85 LYS A C 1
ATOM 708 O O . LYS A 1 85 ? -16.194 -1.159 -0.082 1.00 94.62 85 LYS A O 1
ATOM 713 N N . HIS A 1 86 ? -15.368 0.039 1.630 1.00 95.62 86 HIS A N 1
ATOM 714 C CA . HIS A 1 86 ? -16.042 1.288 1.276 1.00 95.62 86 HIS A CA 1
ATOM 715 C C . HIS A 1 86 ? -15.577 1.824 -0.086 1.00 95.62 86 HIS A C 1
ATOM 717 O O . HIS A 1 86 ? -16.395 2.237 -0.901 1.00 95.62 86 HIS A O 1
ATOM 723 N N . LEU A 1 87 ? -14.275 1.721 -0.366 1.00 96.69 87 LEU A N 1
ATOM 724 C CA . LEU A 1 87 ? -13.670 2.047 -1.661 1.00 96.69 87 LEU A CA 1
ATOM 725 C C . LEU A 1 87 ? -13.936 0.989 -2.750 1.00 96.69 87 LEU A C 1
ATOM 727 O O . LEU A 1 87 ? -13.489 1.168 -3.879 1.00 96.69 87 LEU A O 1
ATOM 731 N N . LYS A 1 88 ? -14.648 -0.103 -2.429 1.00 97.31 88 LYS A N 1
ATOM 732 C CA . LYS A 1 88 ? -14.952 -1.228 -3.332 1.00 97.31 88 LYS A CA 1
ATOM 733 C C . LYS A 1 88 ? -13.703 -1.826 -3.994 1.00 97.31 88 LYS A C 1
ATOM 735 O O . LYS A 1 88 ? -13.734 -2.216 -5.159 1.00 97.31 88 LYS A O 1
ATOM 740 N N . LEU A 1 89 ? -12.605 -1.901 -3.241 1.00 97.62 89 LEU A N 1
ATOM 741 C CA . LEU A 1 89 ? -11.354 -2.460 -3.739 1.00 97.62 89 LEU A CA 1
ATOM 742 C C . LEU A 1 89 ? -11.478 -3.971 -3.960 1.00 97.62 89 LEU A C 1
ATOM 744 O O . LEU A 1 89 ? -12.037 -4.696 -3.133 1.00 97.62 89 LEU A O 1
ATOM 748 N N . ILE A 1 90 ? -10.913 -4.452 -5.064 1.00 97.44 90 ILE A N 1
ATOM 749 C CA . ILE A 1 90 ? -10.922 -5.867 -5.445 1.00 97.44 90 ILE A CA 1
ATOM 750 C C . ILE A 1 90 ? -9.703 -6.543 -4.823 1.00 97.44 90 ILE A C 1
ATOM 752 O O . ILE A 1 90 ? -8.584 -6.027 -4.886 1.00 97.44 90 ILE A O 1
ATOM 756 N N . LYS A 1 91 ? -9.916 -7.716 -4.222 1.00 96.50 91 LYS A N 1
ATOM 757 C CA . LYS A 1 91 ? -8.827 -8.519 -3.662 1.00 96.50 91 LYS A CA 1
ATOM 758 C C . LYS A 1 91 ? -7.855 -8.930 -4.752 1.00 96.50 91 LYS A C 1
ATOM 760 O O . LYS A 1 91 ? -8.247 -9.443 -5.796 1.00 96.50 91 LYS A O 1
ATOM 765 N N . HIS A 1 92 ? -6.575 -8.769 -4.465 1.00 96.94 92 HIS A N 1
ATOM 766 C CA . HIS A 1 92 ? -5.537 -9.269 -5.347 1.00 96.94 92 HIS A CA 1
ATOM 767 C C . HIS A 1 92 ? -5.419 -10.797 -5.245 1.00 96.94 92 HIS A C 1
ATOM 769 O O . HIS A 1 92 ? -5.606 -11.361 -4.170 1.00 96.94 92 HIS A O 1
ATOM 775 N N . ARG A 1 93 ? -4.990 -11.482 -6.314 1.00 95.75 93 ARG A N 1
ATOM 776 C CA . ARG A 1 93 ? -4.827 -12.955 -6.330 1.00 95.75 93 ARG A CA 1
ATOM 777 C C . ARG A 1 93 ? -3.869 -13.516 -5.269 1.00 95.75 93 ARG A C 1
ATOM 779 O O . ARG A 1 93 ? -3.953 -14.683 -4.913 1.00 95.75 93 ARG A O 1
ATOM 786 N N . TYR A 1 94 ? -2.931 -12.701 -4.782 1.00 96.44 94 TYR A N 1
ATOM 787 C CA . TYR A 1 94 ? -2.007 -13.090 -3.703 1.00 96.44 94 TYR A CA 1
ATOM 788 C C . TYR A 1 94 ? -2.540 -12.787 -2.301 1.00 96.44 94 TYR A C 1
ATOM 790 O O . TYR A 1 94 ? -1.859 -13.089 -1.321 1.00 96.44 94 TYR A O 1
ATOM 798 N N . GLN A 1 95 ? -3.725 -12.192 -2.192 1.00 96.44 95 GLN A N 1
ATOM 799 C CA . GLN A 1 95 ? -4.385 -11.960 -0.921 1.00 96.44 95 GLN A CA 1
ATOM 800 C C . GLN A 1 95 ? -5.080 -13.239 -0.458 1.00 96.44 95 GLN A C 1
ATOM 802 O O . GLN A 1 95 ? -6.182 -13.562 -0.889 1.00 96.44 95 GLN A O 1
ATOM 807 N N . ILE A 1 96 ? -4.405 -13.960 0.433 1.00 92.56 96 ILE A N 1
ATOM 808 C CA . ILE A 1 96 ? -4.868 -15.250 0.964 1.00 92.56 96 ILE A CA 1
ATOM 809 C C . ILE A 1 96 ? -5.595 -15.120 2.305 1.00 92.56 96 ILE A C 1
ATOM 811 O O . ILE A 1 96 ? -6.291 -16.039 2.724 1.00 92.56 96 ILE A O 1
ATOM 815 N N . LEU A 1 97 ? -5.417 -13.992 2.999 1.00 91.44 97 LEU A N 1
ATOM 816 C CA . LEU A 1 97 ? -6.023 -13.771 4.305 1.00 91.44 97 LEU A CA 1
ATOM 817 C C . LEU A 1 97 ? -7.471 -13.270 4.154 1.00 91.44 97 LEU A C 1
ATOM 819 O O . LEU A 1 97 ? -7.773 -12.514 3.218 1.00 91.44 97 LEU A O 1
ATOM 823 N N . PRO A 1 98 ? -8.374 -13.657 5.075 1.00 90.38 98 PRO A N 1
ATOM 824 C CA . PRO A 1 98 ? -9.740 -13.151 5.085 1.00 90.38 98 PRO A CA 1
ATOM 825 C C . PRO A 1 98 ? -9.763 -11.642 5.355 1.00 90.38 98 PRO A C 1
ATOM 827 O O . PRO A 1 98 ? -8.774 -11.044 5.783 1.00 90.38 98 PRO A O 1
ATOM 830 N N . ASP A 1 99 ? -10.912 -11.014 5.109 1.00 90.19 99 ASP A N 1
ATOM 831 C CA . ASP A 1 99 ? -11.089 -9.607 5.471 1.00 90.19 99 ASP A CA 1
ATOM 832 C C . ASP A 1 99 ? -10.942 -9.432 6.977 1.00 90.19 99 ASP A C 1
ATOM 834 O O . ASP A 1 99 ? -11.377 -10.279 7.761 1.00 90.19 99 ASP A O 1
ATOM 838 N N . ARG A 1 100 ? -10.374 -8.297 7.388 1.00 83.38 100 ARG A N 1
ATOM 839 C CA . ARG A 1 100 ? -10.301 -7.938 8.798 1.00 83.38 100 ARG A CA 1
ATOM 840 C C . ARG A 1 100 ? -11.709 -7.618 9.278 1.00 83.38 100 ARG A C 1
ATOM 842 O O . ARG A 1 100 ? -12.203 -6.505 9.085 1.00 83.38 100 ARG A O 1
ATOM 849 N N . ASP A 1 101 ? -12.350 -8.598 9.899 1.00 73.50 101 ASP A N 1
ATOM 850 C CA . ASP A 1 101 ? -13.672 -8.424 10.475 1.00 73.50 101 ASP A CA 1
ATOM 851 C C . ASP A 1 101 ? -13.570 -7.959 11.930 1.00 73.50 101 ASP A C 1
ATOM 853 O O . ASP A 1 101 ? -13.346 -8.729 12.867 1.00 73.50 101 ASP A O 1
ATOM 857 N N . ILE A 1 102 ? -13.732 -6.650 12.110 1.00 66.31 102 ILE A N 1
ATOM 858 C CA . ILE A 1 102 ? -13.791 -6.015 13.427 1.00 66.31 102 ILE A CA 1
ATOM 859 C C . ILE A 1 102 ? -14.981 -6.561 14.237 1.00 66.31 102 ILE A C 1
ATOM 861 O O . ILE A 1 102 ? -14.887 -6.667 15.461 1.00 66.31 102 ILE A O 1
ATOM 865 N N . ASN A 1 103 ? -16.068 -6.982 13.580 1.00 61.47 103 ASN A N 1
ATOM 866 C CA . ASN A 1 103 ? -17.230 -7.531 14.272 1.00 61.47 103 ASN A CA 1
ATOM 867 C C . ASN A 1 103 ? -16.921 -8.891 14.891 1.00 61.47 103 ASN A C 1
ATOM 869 O O . ASN A 1 103 ? -17.357 -9.134 16.010 1.00 61.47 103 ASN A O 1
ATOM 873 N N . ILE A 1 104 ? -16.115 -9.736 14.239 1.00 63.91 104 ILE A N 1
ATOM 874 C CA . ILE A 1 104 ? -15.673 -11.013 14.822 1.00 63.91 104 ILE A CA 1
ATOM 875 C C . ILE A 1 104 ? -14.835 -10.759 16.077 1.00 63.91 104 ILE A C 1
ATOM 877 O O . ILE A 1 104 ? -15.049 -11.412 17.098 1.00 63.91 104 ILE A O 1
ATOM 881 N N . LEU A 1 105 ? -13.933 -9.773 16.051 1.00 64.25 105 LEU A N 1
ATOM 882 C CA . LEU A 1 105 ? -13.142 -9.418 17.231 1.00 64.25 105 LEU A CA 1
ATOM 883 C C . LEU A 1 105 ? -14.033 -8.899 18.370 1.00 64.25 105 LEU A C 1
ATOM 885 O O . LEU A 1 105 ? -13.932 -9.387 19.494 1.00 64.25 105 LEU A O 1
ATOM 889 N N . PHE A 1 106 ? -14.956 -7.973 18.089 1.00 67.38 106 PHE A N 1
ATOM 890 C CA . PHE A 1 106 ? -15.894 -7.471 19.097 1.00 67.38 106 PHE A CA 1
ATOM 891 C C . PHE A 1 106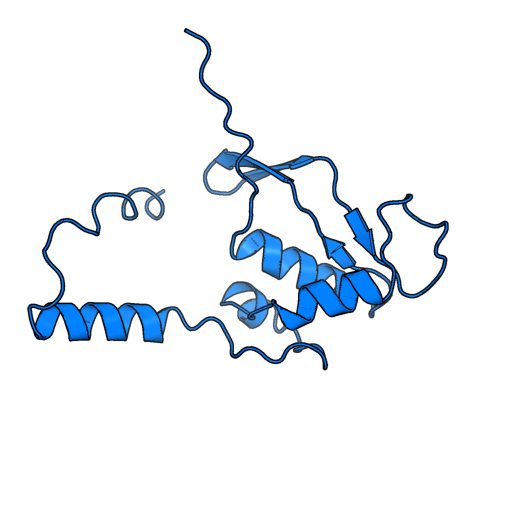 ? -16.838 -8.554 19.624 1.00 67.38 106 PHE A C 1
ATOM 893 O O . PHE A 1 106 ? -17.099 -8.599 20.826 1.00 67.38 106 PHE A O 1
ATOM 900 N N . MET A 1 107 ? -17.339 -9.438 18.761 1.00 60.94 107 MET A N 1
ATOM 901 C CA . MET A 1 107 ? -18.164 -10.581 19.151 1.00 60.94 107 MET A CA 1
ATOM 902 C C . MET A 1 107 ? -17.386 -11.535 20.053 1.00 60.94 107 MET A C 1
ATOM 904 O O . MET A 1 107 ? -17.902 -11.938 21.095 1.00 60.94 107 MET A O 1
ATOM 908 N N . ASN A 1 108 ? -16.134 -11.834 19.710 1.00 68.56 108 ASN A N 1
ATOM 909 C CA . ASN A 1 108 ? -15.255 -12.658 20.528 1.00 68.56 108 ASN A CA 1
ATOM 910 C C . ASN A 1 108 ? -14.987 -11.998 21.885 1.00 68.56 108 ASN A C 1
ATOM 912 O O . ASN A 1 108 ? -15.192 -12.640 22.910 1.00 68.56 108 ASN A O 1
ATOM 916 N N . ILE A 1 109 ? -14.653 -10.704 21.929 1.00 72.75 109 ILE A N 1
ATOM 917 C CA . ILE A 1 109 ? -14.461 -9.958 23.185 1.00 72.75 109 ILE A CA 1
ATOM 918 C C . ILE A 1 109 ? -15.734 -9.982 24.042 1.00 72.75 109 ILE A C 1
ATOM 920 O O . ILE A 1 109 ? -15.667 -10.288 25.234 1.00 72.75 109 ILE A O 1
ATOM 924 N N . LYS A 1 110 ? -16.911 -9.716 23.456 1.00 72.69 110 LYS A N 1
ATOM 925 C CA . LYS A 1 110 ? -18.204 -9.799 24.160 1.00 72.69 110 LYS A CA 1
ATOM 926 C C . LYS A 1 110 ? -18.456 -11.208 24.705 1.00 72.69 110 LYS A C 1
ATOM 928 O O . LYS A 1 110 ? -18.891 -11.355 25.845 1.00 72.69 110 LYS A O 1
ATOM 933 N N . ARG A 1 111 ? -18.148 -12.244 23.920 1.00 71.94 111 ARG A N 1
ATOM 934 C CA . ARG A 1 111 ? -18.311 -13.656 24.292 1.00 71.94 111 ARG A CA 1
ATOM 935 C C . ARG A 1 111 ? -17.351 -14.069 25.412 1.00 71.94 111 ARG A C 1
ATOM 937 O O . ARG A 1 111 ? -17.790 -14.730 26.348 1.00 71.94 111 ARG A O 1
ATOM 944 N N . PHE A 1 112 ? -16.088 -13.649 25.371 1.00 79.50 112 PHE A N 1
ATOM 945 C CA . PHE A 1 112 ? -15.099 -13.919 26.422 1.00 79.50 112 PHE A CA 1
ATOM 946 C C . PHE A 1 112 ? -15.402 -13.159 27.718 1.00 79.50 112 PHE A C 1
ATOM 948 O O . PHE A 1 112 ? -15.295 -13.747 28.792 1.00 79.50 112 PHE A O 1
ATOM 955 N N . LYS A 1 113 ? -15.884 -11.910 27.632 1.00 77.12 113 LYS A N 1
ATOM 956 C CA . LYS A 1 113 ? -16.418 -11.173 28.790 1.00 77.12 113 LYS A CA 1
ATOM 957 C C . LYS A 1 113 ? -17.619 -11.878 29.413 1.00 77.12 113 LYS A C 1
ATOM 959 O O . LYS A 1 113 ? -17.657 -12.044 30.625 1.00 77.12 113 LYS A O 1
ATOM 964 N N . LYS A 1 114 ? -18.572 -12.343 28.595 1.00 75.94 114 LYS A N 1
ATOM 965 C CA . LYS A 1 114 ? -19.741 -13.099 29.078 1.00 75.94 114 LYS A CA 1
ATOM 966 C C . LYS A 1 114 ? -19.339 -14.405 29.775 1.00 75.94 114 LYS A C 1
ATOM 968 O O . LYS A 1 114 ? -20.017 -14.829 30.698 1.00 75.94 114 LYS A O 1
ATOM 973 N N . LYS A 1 115 ? -18.233 -15.021 29.347 1.00 82.19 115 LYS A N 1
ATOM 974 C CA . LYS A 1 115 ? -17.655 -16.219 29.973 1.00 82.19 115 LYS A CA 1
ATOM 975 C C . LYS A 1 115 ? -16.755 -15.927 31.184 1.00 82.19 115 LYS A C 1
ATOM 977 O O . LYS A 1 115 ? -16.202 -16.867 31.736 1.00 82.19 115 LYS A O 1
ATOM 982 N N . GLY A 1 116 ? -16.570 -14.662 31.574 1.00 77.06 116 GLY A N 1
ATOM 983 C CA . GLY A 1 116 ? -15.696 -14.278 32.691 1.00 77.06 116 GLY A CA 1
ATOM 984 C C . GLY A 1 116 ? -14.196 -14.476 32.434 1.00 77.06 116 GLY A C 1
ATOM 985 O O . GLY A 1 116 ? -13.409 -14.400 33.367 1.00 77.06 116 GLY A O 1
ATOM 986 N N . ILE A 1 117 ? -13.789 -14.721 31.183 1.00 77.31 117 ILE A N 1
ATOM 987 C CA . ILE A 1 117 ? -12.401 -15.059 30.814 1.00 77.31 117 ILE A CA 1
ATOM 988 C C . ILE A 1 117 ? -11.522 -13.801 30.684 1.00 77.31 117 ILE A C 1
ATOM 990 O O . ILE A 1 117 ? -10.310 -13.872 30.849 1.00 77.31 117 ILE A O 1
ATOM 994 N N . LEU A 1 118 ? -12.118 -12.635 30.406 1.00 62.78 118 LEU A N 1
ATOM 995 C CA . LEU A 1 118 ? -11.411 -11.350 30.326 1.00 62.78 118 LEU A CA 1
ATOM 996 C C . LEU A 1 118 ? -11.807 -10.443 31.501 1.00 62.78 118 LEU A C 1
ATOM 998 O O . LEU A 1 118 ? -12.996 -10.170 31.687 1.00 62.78 118 LEU A O 1
ATOM 1002 N N . SER A 1 119 ? -10.826 -9.932 32.253 1.00 59.59 119 SER A N 1
ATOM 1003 C CA . SER A 1 119 ? -11.052 -8.968 33.340 1.00 59.59 119 SER A CA 1
ATOM 1004 C C . SER A 1 119 ? -11.302 -7.544 32.809 1.00 59.59 119 SER A C 1
ATOM 1006 O O . SER A 1 119 ? -10.928 -7.197 31.685 1.00 59.59 119 SER A O 1
ATOM 1008 N N . ARG A 1 120 ? -11.969 -6.702 33.616 1.00 54.00 120 ARG A N 1
ATOM 1009 C CA . ARG A 1 120 ? -12.459 -5.358 33.232 1.00 54.00 120 ARG A CA 1
ATOM 1010 C C . ARG A 1 120 ? -11.366 -4.359 32.802 1.00 54.00 120 ARG A C 1
ATOM 1012 O O . ARG A 1 120 ? -11.704 -3.400 32.120 1.00 54.00 120 ARG A O 1
ATOM 1019 N N . HIS A 1 121 ? -10.095 -4.592 33.130 1.00 47.12 121 HIS A N 1
ATOM 1020 C CA . HIS A 1 121 ? -9.010 -3.604 32.995 1.00 47.12 121 HIS A CA 1
ATOM 1021 C C . HIS A 1 121 ? -8.369 -3.465 31.600 1.00 47.12 121 HIS A C 1
ATOM 1023 O O . HIS A 1 121 ? -7.477 -2.647 31.421 1.00 47.12 121 HIS A O 1
ATOM 1029 N N . THR A 1 122 ? -8.794 -4.221 30.585 1.00 49.22 122 THR A N 1
ATOM 1030 C CA . THR A 1 122 ? -8.101 -4.257 29.275 1.00 49.22 122 THR A CA 1
ATOM 1031 C C . THR A 1 122 ? -8.571 -3.224 28.240 1.00 49.22 122 THR A C 1
ATOM 1033 O O . THR A 1 122 ? -8.135 -3.291 27.098 1.00 49.22 122 THR A O 1
ATOM 1036 N N . LEU A 1 123 ? -9.461 -2.281 28.580 1.00 45.16 123 LEU A N 1
ATOM 1037 C CA . LEU A 1 123 ? -10.088 -1.387 27.583 1.00 45.16 123 LEU A CA 1
ATOM 1038 C C . LEU A 1 123 ? -9.907 0.117 27.811 1.00 45.16 123 LEU A C 1
ATOM 1040 O O . LEU A 1 123 ? -10.440 0.897 27.024 1.00 45.16 123 LEU A O 1
ATOM 1044 N N . GLU A 1 124 ? -9.168 0.548 28.830 1.00 38.16 124 GLU A N 1
ATOM 1045 C CA . GLU A 1 124 ? -8.967 1.986 29.068 1.00 38.16 124 GLU A CA 1
ATOM 1046 C C . GLU A 1 124 ? -7.936 2.636 28.132 1.00 38.16 124 GLU A C 1
ATOM 1048 O O . GLU A 1 124 ? -7.955 3.852 27.975 1.00 38.16 124 GLU A O 1
ATOM 1053 N N . SER A 1 125 ? -7.102 1.868 27.420 1.00 37.94 125 SER A N 1
ATOM 1054 C CA . SER A 1 125 ? -6.113 2.448 26.495 1.00 37.94 125 SER A CA 1
ATOM 1055 C C . SER A 1 125 ? -6.671 2.855 25.126 1.00 37.94 125 SER A C 1
ATOM 1057 O O . SER A 1 125 ? -6.052 3.669 24.443 1.00 37.94 125 SER A O 1
ATOM 1059 N N . ASP A 1 126 ? -7.837 2.335 24.722 1.00 43.75 126 ASP A N 1
ATOM 1060 C CA . ASP A 1 126 ? -8.282 2.400 23.317 1.00 43.75 126 ASP A CA 1
ATOM 1061 C C . ASP A 1 126 ? -9.593 3.183 23.113 1.00 43.75 126 ASP A C 1
ATOM 1063 O O . ASP A 1 126 ? -9.991 3.453 21.979 1.00 43.75 126 ASP A O 1
ATOM 1067 N N . GLN A 1 127 ? -10.281 3.590 24.187 1.00 38.50 127 GLN A N 1
ATOM 1068 C CA . GLN A 1 127 ? -11.527 4.367 24.074 1.00 38.50 127 GLN A CA 1
ATOM 1069 C C . GLN A 1 127 ? -11.301 5.861 23.816 1.00 38.50 127 GLN A C 1
ATOM 1071 O O . GLN A 1 127 ? -12.224 6.546 23.380 1.00 38.50 127 GLN A O 1
ATOM 1076 N N . HIS A 1 128 ? -10.082 6.369 24.011 1.00 34.53 128 HIS A N 1
ATOM 1077 C CA . HIS A 1 128 ? -9.806 7.794 23.833 1.00 34.53 128 HIS A CA 1
ATOM 1078 C C . HIS A 1 128 ? -9.546 8.213 22.374 1.00 34.53 128 HIS A C 1
ATOM 1080 O O . HIS A 1 128 ? -9.390 9.398 22.110 1.00 34.53 128 HIS A O 1
ATOM 1086 N N . THR A 1 129 ? -9.516 7.272 21.420 1.00 40.44 129 THR A N 1
ATOM 1087 C CA . THR A 1 129 ? -9.178 7.536 20.003 1.00 40.44 129 THR A CA 1
ATOM 1088 C C . THR A 1 129 ? -10.374 7.596 19.043 1.00 40.44 129 THR A C 1
ATOM 1090 O O . THR A 1 129 ? -10.168 7.674 17.833 1.00 40.44 129 THR A O 1
ATOM 1093 N N . PHE A 1 130 ? -11.612 7.534 19.553 1.00 36.56 130 PHE A N 1
ATOM 1094 C CA . PHE A 1 130 ? -12.842 7.517 18.738 1.00 36.56 130 PHE A CA 1
ATOM 1095 C C . PHE A 1 130 ? -13.893 8.562 19.148 1.00 36.56 130 PHE A C 1
ATOM 1097 O O . PHE A 1 130 ? -15.059 8.454 18.765 1.00 36.56 130 PHE A O 1
ATOM 1104 N N . LYS A 1 131 ? -13.499 9.587 19.907 1.00 36.34 131 LYS A N 1
ATOM 1105 C CA . LYS A 1 131 ? -14.331 10.771 20.139 1.00 36.34 131 LYS A CA 1
ATOM 1106 C C . LYS A 1 131 ? -13.498 12.045 19.955 1.00 36.34 131 LYS A C 1
ATOM 1108 O O . LYS A 1 131 ? -13.069 12.619 20.951 1.00 36.34 131 LYS A O 1
ATOM 1113 N N . SER A 1 132 ? -13.347 12.489 18.704 1.00 35.75 132 SER A N 1
ATOM 1114 C CA . SER A 1 132 ? -13.475 13.900 18.297 1.00 35.75 132 SER A CA 1
ATOM 1115 C C . SER A 1 132 ? -13.736 14.060 16.794 1.00 35.75 132 SER A C 1
ATOM 1117 O O . SER A 1 132 ? -13.485 13.114 16.017 1.00 35.75 132 SER A O 1
#

Organism: Brachionus plicatilis (NCBI:txid10195)

Sequence (132 aa):
MIFSYQLKFIRNSSSNSFAHWTYQATKEYLIVNDLQGFRLNEKQYFLTDPAISSPEGFDRFSTTNLSLKGIKRFFRTHQCNHICKHLKLIKHRYQILPDRDINILFMNIKRFKKKGILSRHTLESDQHTFKS

Secondary structure (DSSP, 8-state):
-----------SHHHHHHHHHHHHHTTTS-EEE--EEEE-SSS-EEEE--EEE-SS-TTTT-TT--HHHHHHHHHHH----HHHHHTTPPPPTT--SPP--HHHHHHHHHHHHHTT-S-GGGSTTTGGGS--

pLDDT: mean 79.68, std 19.49, range [34.12, 98.25]

Foldseek 3Di:
DDPPPPFPQPPDLVQLLQQLCVCVVVVNAKGWDSFTADAPDLPDTDTDDIAMEGLDDCPPRDVSHPHVVVVLVSQLPRANEPSCVVVVGDRDPSNPDYHPDPVVVVVVVVVCVVVVNDDPPPPPVPPVSPDD

Radius of gyration: 17.93 Å; chains: 1; bounding box: 36×33×48 Å

InterPro domains:
  IPR004166 Alpha-type protein kinase, alpha-kinase domain [PF02816] (15-84)
  IPR004166 Alpha-type protein kinase, alpha-kinase domain [PS51158] (1-92)
  IPR011009 Protein kinase-like 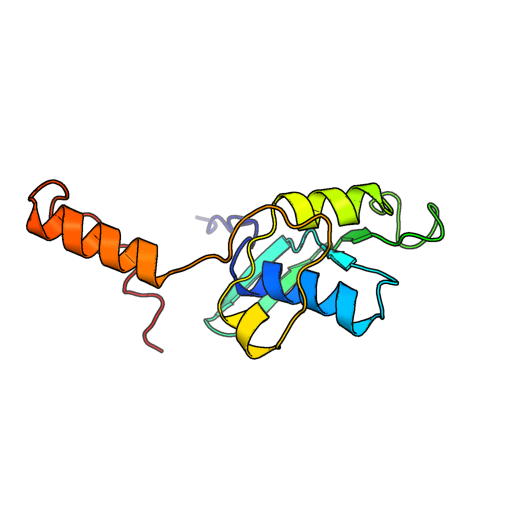domain superfamily [SSF56112] (12-93)
  IPR051852 Alpha-type Protein Kinase [PTHR45992] (16-93)